Protein AF-A0A161MLC3-F1 (afdb_monomer)

Solvent-accessible surface area (backbone atoms only — not comparable to full-atom values): 6865 Å² total; per-residue (Å²): 95,71,69,54,52,53,50,29,52,55,50,34,29,62,78,57,70,53,57,76,87,76,61,73,62,82,76,69,82,61,89,86,46,70,56,62,22,37,37,40,31,43,36,28,43,68,71,52,27,33,50,96,94,37,76,34,63,68,48,45,51,54,47,46,49,62,64,28,67,90,37,68,67,62,28,51,39,53,51,52,17,49,59,51,28,68,76,68,50,76,90,53,92,51,52,28,60,34,32,32,53,42,49,52,42,31,47,50,42,36,54,54,50,55,57,59,73,68,66,82,79,128

Mean predicted aligned error: 6.09 Å

Structure (mmCIF, N/CA/C/O backbone):
data_AF-A0A161MLC3-F1
#
_entry.id   AF-A0A161MLC3-F1
#
loop_
_atom_site.group_PDB
_atom_site.id
_atom_site.type_symbol
_atom_site.label_atom_id
_atom_site.label_alt_id
_atom_site.label_comp_id
_atom_site.label_asym_id
_atom_site.label_entity_id
_atom_site.label_seq_id
_atom_site.pdbx_PDB_ins_code
_atom_site.Cartn_x
_atom_site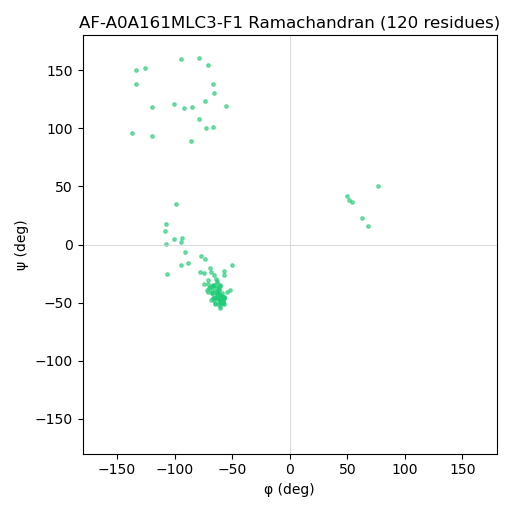.Cartn_y
_atom_site.Cartn_z
_atom_site.occupancy
_atom_site.B_iso_or_equiv
_atom_site.auth_seq_id
_atom_site.auth_comp_id
_atom_site.auth_asym_id
_atom_site.auth_atom_id
_atom_site.pdbx_PDB_model_num
ATOM 1 N N . MET A 1 1 ? -3.227 9.824 -12.209 1.00 83.62 1 MET A N 1
ATOM 2 C CA . MET A 1 1 ? -2.546 8.922 -11.262 1.00 83.62 1 MET A CA 1
ATOM 3 C C . MET A 1 1 ? -1.777 9.646 -10.165 1.00 83.62 1 MET A C 1
ATOM 5 O O . MET A 1 1 ? -2.257 9.643 -9.045 1.00 83.62 1 MET A O 1
ATOM 9 N N . GLN A 1 2 ? -0.653 10.325 -10.433 1.00 83.56 2 GLN A N 1
ATOM 10 C CA . GLN A 1 2 ? 0.127 10.997 -9.367 1.00 83.56 2 GLN A CA 1
ATOM 11 C C . GLN A 1 2 ? -0.711 11.981 -8.515 1.00 83.56 2 GLN A C 1
ATOM 13 O O . GLN A 1 2 ? -0.621 11.985 -7.292 1.00 83.56 2 GLN A O 1
ATOM 18 N N . GLU A 1 3 ? -1.594 12.762 -9.145 1.00 89.56 3 GLU A N 1
ATOM 19 C CA . GLU A 1 3 ? -2.502 13.678 -8.434 1.00 89.56 3 GLU A CA 1
ATOM 20 C C . GLU A 1 3 ? -3.619 12.969 -7.649 1.00 89.56 3 GLU A C 1
ATOM 22 O O . GLU A 1 3 ? -4.046 13.454 -6.606 1.00 89.56 3 GLU A O 1
ATOM 27 N N . GLU A 1 4 ? -4.083 11.804 -8.106 1.00 89.50 4 GLU A N 1
ATOM 28 C CA . GLU A 1 4 ? -5.092 11.003 -7.392 1.00 89.50 4 GLU A CA 1
ATOM 29 C C . GLU A 1 4 ? -4.487 10.382 -6.134 1.00 89.50 4 GLU A C 1
ATOM 31 O O . GLU A 1 4 ? -5.099 10.437 -5.071 1.00 89.50 4 GLU A O 1
ATOM 36 N N . VAL A 1 5 ? -3.246 9.893 -6.230 1.00 88.69 5 VAL A N 1
ATOM 37 C CA . VAL A 1 5 ? -2.462 9.402 -5.089 1.00 88.69 5 VAL A CA 1
ATOM 38 C C . VAL A 1 5 ? -2.300 10.496 -4.035 1.00 88.69 5 VAL A C 1
ATOM 40 O O . VAL A 1 5 ? -2.607 10.264 -2.870 1.00 88.69 5 VAL A O 1
ATOM 43 N N . LYS A 1 6 ? -1.894 11.713 -4.426 1.00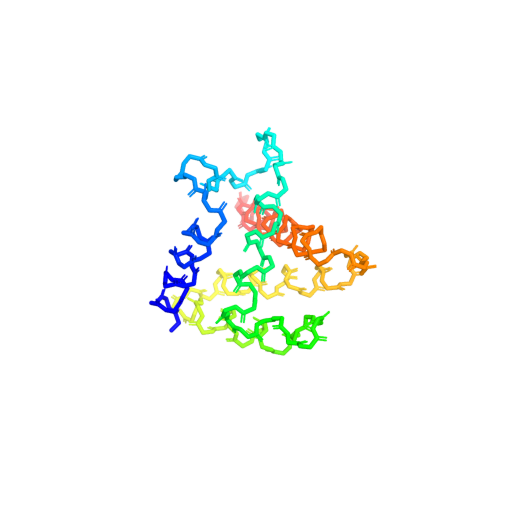 89.75 6 LYS A N 1
ATOM 44 C CA . LYS A 1 6 ? -1.764 12.842 -3.485 1.00 89.75 6 LYS A CA 1
ATOM 45 C C . LYS A 1 6 ? -3.083 13.171 -2.787 1.00 89.75 6 LYS A C 1
ATOM 47 O O . LYS A 1 6 ? -3.100 13.364 -1.574 1.00 89.75 6 LYS A O 1
ATOM 52 N N . LYS A 1 7 ? -4.189 13.211 -3.538 1.00 93.25 7 LYS A N 1
ATOM 53 C CA . LYS A 1 7 ? -5.528 13.458 -2.981 1.00 93.25 7 LYS A CA 1
ATOM 54 C C . LYS A 1 7 ? -5.953 12.356 -2.013 1.00 93.25 7 LYS A C 1
ATOM 56 O O . LYS A 1 7 ? -6.458 12.673 -0.941 1.00 93.25 7 LYS A O 1
ATOM 61 N N . ALA A 1 8 ? -5.722 11.090 -2.360 1.00 91.69 8 ALA A N 1
ATOM 62 C CA . ALA A 1 8 ? -6.023 9.953 -1.495 1.00 91.69 8 ALA A CA 1
ATOM 63 C C . ALA A 1 8 ? -5.229 10.028 -0.183 1.00 91.69 8 ALA A C 1
ATOM 65 O O . ALA A 1 8 ? -5.819 9.930 0.890 1.00 91.69 8 ALA A O 1
ATOM 66 N N . VAL A 1 9 ? -3.921 10.299 -0.258 1.00 90.31 9 VAL A N 1
ATOM 67 C CA . VAL A 1 9 ? -3.061 10.479 0.923 1.00 90.31 9 VAL A CA 1
ATOM 68 C C . VAL A 1 9 ? -3.579 11.607 1.816 1.00 90.31 9 VAL A C 1
ATOM 70 O O . VAL A 1 9 ? -3.763 11.396 3.011 1.00 90.31 9 VAL A O 1
ATOM 73 N N . ALA A 1 10 ? -3.859 12.785 1.250 1.00 91.06 10 ALA A N 1
ATOM 74 C CA . ALA A 1 10 ? -4.355 13.928 2.017 1.00 91.06 10 ALA A CA 1
ATOM 75 C C . ALA A 1 10 ? -5.724 13.650 2.668 1.00 91.06 10 ALA A C 1
ATOM 77 O O . ALA A 1 10 ? -5.920 13.961 3.841 1.00 91.06 10 ALA A O 1
ATOM 78 N N . SER A 1 11 ? -6.648 13.019 1.934 1.00 93.25 11 SER A N 1
ATOM 79 C CA . SER A 1 11 ? -7.971 12.635 2.450 1.00 93.25 11 SER A CA 1
ATOM 80 C C . SER A 1 11 ? -7.847 11.667 3.621 1.00 93.25 11 SER A C 1
ATOM 82 O O . SER A 1 11 ? -8.442 11.896 4.667 1.00 93.25 11 SER A O 1
ATOM 84 N N . CYS A 1 12 ? -7.038 10.616 3.475 1.00 92.25 12 CYS A N 1
ATOM 85 C CA . CYS A 1 12 ? -6.888 9.591 4.504 1.00 92.25 12 CYS A CA 1
ATOM 86 C C . CYS A 1 12 ? -6.166 10.103 5.749 1.00 92.25 12 CYS A C 1
ATOM 88 O O . CYS A 1 12 ? -6.544 9.734 6.857 1.00 92.25 12 CYS A O 1
ATOM 90 N N . LYS A 1 13 ? -5.172 10.986 5.587 1.00 89.62 13 LYS A N 1
ATOM 91 C CA . LYS A 1 13 ? -4.544 11.674 6.723 1.00 89.62 13 LYS A CA 1
ATOM 92 C C . LYS A 1 13 ? -5.568 12.466 7.528 1.00 89.62 13 LYS A C 1
ATOM 94 O O . LYS A 1 13 ? -5.618 12.332 8.745 1.00 89.62 13 LYS A O 1
ATOM 99 N N . ASN A 1 14 ? -6.402 13.243 6.839 1.00 91.31 14 ASN A N 1
ATOM 100 C CA . ASN A 1 14 ? -7.433 14.056 7.473 1.00 91.31 14 ASN A CA 1
ATOM 101 C C . ASN A 1 14 ? -8.510 13.195 8.158 1.00 91.31 14 ASN A C 1
ATOM 103 O O . ASN A 1 14 ? -8.851 13.438 9.307 1.00 91.31 14 ASN A O 1
ATOM 107 N N . GLU A 1 15 ? -9.011 12.154 7.486 1.00 92.75 15 GLU A N 1
ATOM 108 C CA . GLU A 1 15 ? -10.053 11.263 8.027 1.00 92.75 15 GLU A CA 1
ATOM 109 C C . GLU A 1 15 ? -9.599 10.491 9.273 1.00 92.75 15 GLU A C 1
ATOM 111 O O . GLU A 1 15 ? -10.405 10.225 10.163 1.00 92.75 15 GLU A O 1
ATOM 116 N N . LEU A 1 16 ? -8.314 10.142 9.346 1.00 89.38 16 LEU A N 1
ATOM 117 C CA . LEU A 1 16 ? -7.738 9.367 10.445 1.00 89.38 16 LEU A CA 1
ATOM 118 C C . LEU A 1 16 ? -6.995 10.234 11.470 1.00 89.38 16 LEU A C 1
ATOM 120 O O . LEU A 1 16 ? -6.399 9.691 12.395 1.00 89.38 16 LEU A O 1
ATOM 124 N N . ASN A 1 17 ? -7.029 11.563 11.323 1.00 87.50 17 ASN A N 1
ATOM 125 C CA . ASN A 1 17 ? -6.304 12.519 12.169 1.00 87.50 17 ASN A CA 1
ATOM 126 C C . ASN A 1 17 ? -4.799 12.204 12.303 1.00 87.50 17 ASN A C 1
ATOM 128 O O . ASN A 1 17 ? -4.205 12.358 13.369 1.00 87.50 17 ASN A O 1
ATOM 132 N N . ILE A 1 18 ? -4.179 11.751 11.212 1.00 83.31 18 ILE A N 1
ATOM 133 C CA . ILE A 1 18 ? -2.758 11.398 11.160 1.00 83.31 18 ILE A CA 1
ATOM 134 C C . ILE A 1 18 ? -1.947 12.666 10.887 1.00 83.31 18 ILE A C 1
ATOM 136 O O . ILE A 1 18 ? -2.096 13.291 9.834 1.00 83.31 18 ILE A O 1
ATOM 140 N N . THR A 1 19 ? -1.067 13.033 11.819 1.00 74.94 19 THR A N 1
ATOM 141 C CA . THR A 1 19 ? -0.086 14.108 11.620 1.00 74.94 19 THR A CA 1
ATOM 142 C C . THR A 1 19 ? 0.997 13.673 10.630 1.00 74.94 19 THR A C 1
ATOM 144 O O . THR A 1 19 ? 1.277 12.484 10.472 1.00 74.94 19 THR A O 1
ATOM 147 N N . ASP A 1 20 ? 1.631 14.626 9.940 1.00 65.31 20 ASP A N 1
ATOM 148 C CA . ASP A 1 20 ? 2.616 14.314 8.893 1.00 65.31 20 ASP A CA 1
ATOM 149 C C . ASP A 1 20 ? 3.798 13.453 9.386 1.00 65.31 20 ASP A C 1
ATOM 151 O O . ASP A 1 20 ? 4.339 12.669 8.604 1.00 65.31 20 ASP A O 1
ATOM 155 N N . GLU A 1 21 ? 4.138 13.516 10.677 1.00 54.81 21 GLU A N 1
ATOM 156 C CA . GLU A 1 21 ? 5.209 12.727 11.309 1.00 54.81 21 GLU A CA 1
ATOM 157 C C . GLU A 1 21 ? 4.938 11.214 11.349 1.00 54.81 21 GLU A C 1
ATOM 159 O O . GLU A 1 21 ? 5.879 10.427 11.319 1.00 54.81 21 GLU A O 1
ATOM 164 N N . LEU A 1 22 ? 3.672 10.783 11.352 1.00 52.50 22 LEU A N 1
ATOM 165 C CA . LEU A 1 22 ? 3.305 9.358 11.332 1.00 52.50 22 LEU A CA 1
ATOM 166 C C . LEU A 1 22 ? 3.459 8.727 9.944 1.00 52.50 22 LEU A C 1
ATOM 168 O O . LEU A 1 22 ? 3.330 7.510 9.785 1.00 52.50 22 LEU A O 1
ATOM 172 N N . THR A 1 23 ? 3.693 9.542 8.914 1.00 53.16 23 THR A N 1
ATOM 173 C CA . THR A 1 23 ? 3.697 9.060 7.540 1.00 53.16 23 THR A CA 1
ATOM 174 C C . THR A 1 23 ? 5.098 8.831 7.004 1.00 53.16 23 THR A C 1
ATOM 176 O O . THR A 1 23 ? 5.892 9.751 6.856 1.00 53.16 23 THR A O 1
ATOM 179 N N . TYR A 1 24 ? 5.330 7.578 6.610 1.00 55.38 24 TYR A N 1
ATOM 180 C CA . TYR A 1 24 ? 6.474 7.122 5.827 1.00 55.38 24 TYR A CA 1
ATOM 181 C C . TYR A 1 24 ? 7.797 6.986 6.578 1.00 55.38 24 TYR A C 1
ATOM 183 O O . TYR A 1 24 ? 8.846 7.339 6.030 1.00 55.38 24 TYR A O 1
ATOM 191 N N . ASP A 1 25 ? 7.816 6.307 7.728 1.00 59.53 25 ASP A N 1
ATOM 192 C CA . ASP A 1 25 ? 8.985 5.447 7.885 1.00 59.53 25 ASP A CA 1
ATOM 193 C C . ASP A 1 25 ? 8.885 4.336 6.838 1.00 59.53 25 ASP A C 1
ATOM 195 O O . ASP A 1 25 ? 8.143 3.366 6.981 1.00 59.53 25 ASP A O 1
ATOM 199 N N . LYS A 1 26 ? 9.646 4.508 5.758 1.00 55.28 26 LYS A N 1
ATOM 200 C CA . LYS A 1 26 ? 9.865 3.522 4.693 1.00 55.28 26 LYS A CA 1
ATOM 201 C C . LYS A 1 26 ? 10.273 2.139 5.224 1.00 55.28 26 LYS A C 1
ATOM 203 O O . LYS A 1 26 ? 10.137 1.157 4.506 1.00 55.28 26 LYS A O 1
ATOM 208 N N . HIS A 1 27 ? 10.730 2.056 6.473 1.00 56.59 27 HIS A N 1
ATOM 209 C CA . HIS A 1 27 ? 11.090 0.810 7.138 1.00 56.59 27 HIS A CA 1
ATOM 210 C C . HIS A 1 27 ? 10.112 0.351 8.229 1.00 56.59 27 HIS A C 1
ATOM 212 O O . HIS A 1 27 ? 10.367 -0.693 8.831 1.00 56.59 27 HIS A O 1
ATOM 218 N N . PHE A 1 28 ? 9.024 1.083 8.497 1.00 66.94 28 PHE A N 1
ATOM 219 C CA . PHE A 1 28 ? 8.038 0.733 9.528 1.00 66.94 28 PHE A CA 1
ATOM 220 C C . PHE A 1 28 ? 8.661 0.500 10.932 1.00 66.94 28 PHE A C 1
ATOM 222 O O . PHE A 1 28 ? 8.249 -0.427 11.631 1.00 66.94 28 PHE A O 1
ATOM 229 N N . LYS A 1 29 ? 9.695 1.270 11.321 1.00 58.31 29 LYS A N 1
ATOM 230 C CA . LYS A 1 29 ? 10.490 1.100 12.560 1.00 58.31 29 LYS A CA 1
ATOM 231 C C . LYS A 1 29 ? 9.934 1.832 13.785 1.00 58.31 29 LYS A C 1
ATOM 233 O O . LYS A 1 29 ? 10.334 1.493 14.892 1.00 58.31 29 LYS A O 1
ATOM 238 N N . GLU A 1 30 ? 9.027 2.784 13.614 1.00 62.56 30 GLU A N 1
ATOM 239 C CA . GLU A 1 30 ? 8.368 3.511 14.712 1.00 62.56 30 GLU A CA 1
ATOM 240 C C . GLU A 1 30 ? 7.024 2.858 15.081 1.00 62.56 30 GLU A C 1
ATOM 242 O O . GLU A 1 30 ? 6.502 2.076 14.275 1.00 62.56 30 GLU A O 1
ATOM 247 N N . PRO A 1 31 ? 6.466 3.092 16.291 1.00 69.94 31 PRO A N 1
ATOM 248 C CA . PRO A 1 31 ? 5.342 2.305 16.781 1.00 69.94 31 PRO A CA 1
ATOM 249 C C . PRO A 1 31 ? 4.181 2.337 15.790 1.00 69.94 31 PRO A C 1
ATOM 251 O O . PRO A 1 31 ? 3.624 3.384 15.466 1.00 69.94 31 PRO A O 1
ATOM 254 N N . VAL A 1 32 ? 3.826 1.151 15.299 1.00 80.44 32 VAL A N 1
ATOM 255 C CA . VAL A 1 32 ? 2.751 0.976 14.329 1.00 80.44 32 VAL A CA 1
ATOM 256 C C . VAL A 1 32 ? 1.423 1.193 15.047 1.00 80.44 32 VAL A C 1
ATOM 258 O O . VAL A 1 32 ? 0.935 0.300 15.742 1.00 80.44 32 VAL A O 1
ATOM 261 N N . THR A 1 33 ? 0.846 2.382 14.888 1.00 86.75 33 THR A N 1
ATOM 262 C CA . THR A 1 33 ? -0.463 2.714 15.461 1.00 86.75 33 THR A CA 1
ATOM 263 C C . THR A 1 33 ? -1.602 2.137 14.622 1.00 86.75 33 THR A C 1
ATOM 265 O O . THR A 1 33 ? -1.427 1.816 13.442 1.00 86.75 33 THR A O 1
ATOM 268 N N . GLN A 1 34 ? -2.794 2.019 15.213 1.00 89.56 34 GLN A N 1
ATOM 269 C CA . GLN A 1 34 ? -3.9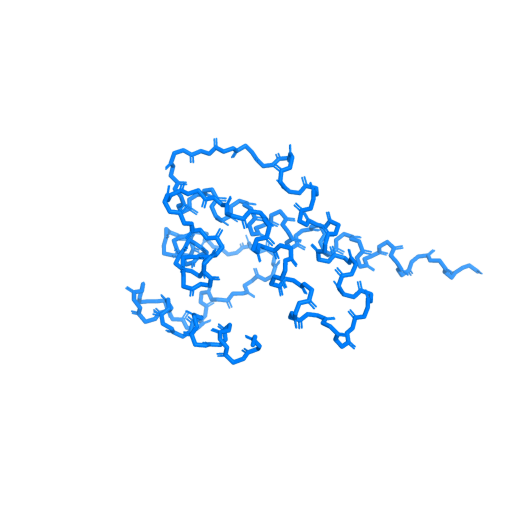74 1.531 14.495 1.00 89.56 34 GLN A CA 1
ATOM 270 C C . GLN A 1 34 ? -4.347 2.457 13.329 1.00 89.56 34 GLN A C 1
ATOM 272 O O . GLN A 1 34 ? -4.730 1.991 12.256 1.00 89.56 34 GLN A O 1
ATOM 277 N N . GLU A 1 35 ? -4.186 3.766 13.510 1.00 89.62 35 GLU A N 1
ATOM 278 C CA . GLU A 1 35 ? -4.441 4.783 12.492 1.00 89.62 35 GLU A CA 1
ATOM 279 C C . GLU A 1 35 ? -3.523 4.576 11.286 1.00 89.62 35 GLU A C 1
ATOM 281 O O . GLU A 1 35 ? -3.997 4.587 10.151 1.00 89.62 35 GLU A O 1
ATOM 286 N N . LEU A 1 36 ? -2.234 4.291 11.509 1.00 86.00 36 LEU A N 1
ATOM 287 C CA . LEU A 1 36 ? -1.292 3.995 10.427 1.00 86.00 36 LEU A CA 1
ATOM 288 C C . LEU A 1 36 ? -1.671 2.718 9.665 1.00 86.00 36 LEU A C 1
ATOM 290 O O . LEU A 1 36 ? -1.531 2.660 8.442 1.00 86.00 36 LEU A O 1
ATOM 294 N N . LYS A 1 37 ? -2.178 1.693 10.354 1.00 90.25 37 LYS A N 1
ATOM 295 C CA . LYS A 1 37 ? -2.669 0.483 9.680 1.00 90.25 37 LYS A CA 1
ATOM 296 C C . LYS A 1 37 ? -3.891 0.794 8.819 1.00 90.25 37 LYS A C 1
ATOM 298 O O . LYS A 1 37 ? -3.941 0.460 7.633 1.00 90.25 37 LYS A O 1
ATOM 303 N N . CYS A 1 38 ? -4.851 1.520 9.386 1.00 93.25 38 CYS A N 1
ATOM 304 C CA . CYS A 1 38 ? -6.065 1.919 8.683 1.00 93.25 38 CYS A CA 1
ATOM 305 C C . CYS A 1 38 ? -5.825 2.952 7.575 1.00 93.25 38 CYS A C 1
ATOM 307 O O . CYS A 1 38 ? -6.631 3.040 6.647 1.00 93.25 38 CYS A O 1
ATOM 309 N N . PHE A 1 39 ? -4.706 3.676 7.599 1.00 92.19 39 PHE A N 1
ATOM 310 C CA . PHE A 1 39 ? -4.309 4.560 6.509 1.00 92.19 39 PHE A CA 1
ATOM 311 C C . PHE A 1 39 ? -4.154 3.799 5.194 1.00 92.19 39 PHE A C 1
ATOM 313 O O . PHE A 1 39 ? -4.692 4.234 4.178 1.00 92.19 39 PHE A O 1
ATOM 320 N N . TRP A 1 40 ? -3.494 2.638 5.206 1.00 91.88 40 TRP A N 1
ATOM 321 C CA . TRP A 1 40 ? -3.307 1.830 3.996 1.00 91.88 40 TRP A CA 1
ATOM 322 C C . TRP A 1 40 ? -4.619 1.262 3.464 1.00 91.88 40 TRP A C 1
ATOM 324 O O . TRP A 1 40 ? -4.824 1.228 2.250 1.00 91.88 40 TRP A O 1
ATOM 334 N N . LYS A 1 41 ? -5.541 0.900 4.364 1.00 95.19 41 LYS A N 1
ATOM 335 C CA . LYS A 1 41 ? -6.912 0.537 3.990 1.00 95.19 41 LYS A CA 1
ATOM 336 C C . LYS A 1 41 ? -7.611 1.708 3.300 1.00 95.19 41 LYS A C 1
ATOM 338 O O . LYS A 1 41 ? -8.085 1.552 2.179 1.00 95.19 41 LYS A O 1
ATOM 343 N N . CYS A 1 42 ? -7.644 2.878 3.941 1.00 95.19 42 CYS A N 1
ATOM 344 C CA . CYS A 1 42 ? -8.280 4.072 3.382 1.00 95.19 42 CYS A CA 1
ATOM 345 C C . CYS A 1 42 ? -7.682 4.430 2.016 1.00 95.19 42 CYS A C 1
ATOM 347 O O . CYS A 1 42 ? -8.408 4.658 1.051 1.00 95.19 42 CYS A O 1
ATOM 349 N N . TYR A 1 43 ? -6.354 4.414 1.908 1.00 93.31 43 TYR A N 1
ATOM 350 C CA . TYR A 1 43 ? -5.639 4.670 0.664 1.00 93.31 43 TYR A CA 1
ATOM 351 C C . TYR A 1 43 ? -6.067 3.694 -0.441 1.00 93.31 43 TYR A C 1
ATOM 353 O O . TYR A 1 43 ? -6.382 4.117 -1.557 1.00 93.31 43 TYR A O 1
ATOM 361 N N . GLY A 1 44 ? -6.141 2.400 -0.115 1.00 93.75 44 GLY A N 1
ATOM 362 C CA . GLY A 1 44 ? -6.615 1.368 -1.029 1.00 93.75 44 GLY A CA 1
ATOM 363 C C . GLY A 1 44 ? -8.063 1.580 -1.470 1.00 93.75 44 GLY A C 1
ATOM 364 O O . GLY A 1 44 ? -8.355 1.470 -2.659 1.00 93.75 44 GLY A O 1
ATOM 365 N N . GLU A 1 45 ? -8.959 1.949 -0.558 1.00 96.19 45 GLU A N 1
ATOM 366 C CA . GLU A 1 45 ? -10.365 2.242 -0.868 1.00 96.19 45 GLU A CA 1
ATOM 367 C C . GLU A 1 45 ? -10.508 3.472 -1.781 1.00 96.19 45 GLU A C 1
ATOM 369 O O . GLU A 1 45 ? -11.203 3.412 -2.796 1.00 96.19 45 GLU A O 1
ATOM 374 N N . LYS A 1 46 ? -9.802 4.576 -1.493 1.00 94.88 46 LYS A N 1
ATOM 375 C CA . LYS A 1 46 ? -9.869 5.817 -2.294 1.00 94.88 46 LYS A CA 1
ATOM 376 C C . LYS A 1 46 ? -9.358 5.640 -3.723 1.00 94.88 46 LYS A C 1
ATOM 378 O O . LYS A 1 46 ? -9.808 6.348 -4.621 1.00 94.88 46 LYS A O 1
ATOM 3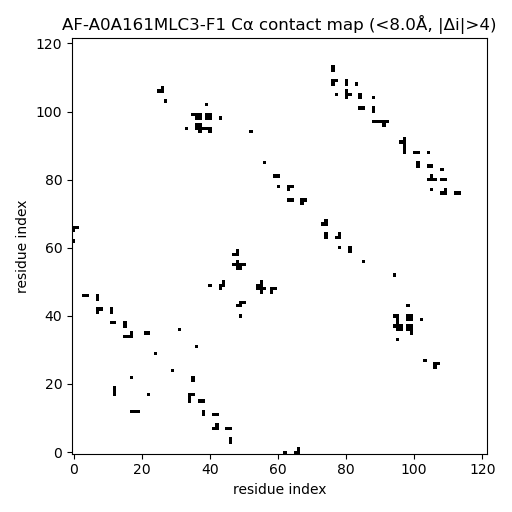83 N N . LEU A 1 47 ? -8.416 4.724 -3.932 1.00 93.44 47 LEU A N 1
ATOM 384 C CA . LEU A 1 47 ? -7.855 4.415 -5.248 1.00 93.44 47 LEU A CA 1
ATOM 385 C C . LEU A 1 47 ? -8.554 3.238 -5.950 1.00 93.44 47 LEU A C 1
ATOM 387 O O . LEU A 1 47 ? -8.136 2.843 -7.040 1.00 93.44 47 LEU A O 1
ATOM 391 N N . GLY A 1 48 ? -9.598 2.665 -5.341 1.00 94.62 48 GLY A N 1
ATOM 392 C CA . GLY A 1 48 ? -10.303 1.496 -5.875 1.00 94.62 48 GLY A CA 1
ATOM 393 C C . GLY A 1 48 ? -9.468 0.211 -5.867 1.00 94.62 48 GLY A C 1
ATOM 394 O O . GLY A 1 48 ? -9.815 -0.755 -6.542 1.00 94.62 48 GLY A O 1
ATOM 395 N N . LEU A 1 49 ? -8.362 0.188 -5.118 1.00 95.06 49 LEU A N 1
ATOM 396 C CA . LEU A 1 49 ? -7.542 -1.007 -4.898 1.00 95.06 49 LEU A CA 1
ATOM 397 C C . LEU A 1 49 ? -8.225 -1.972 -3.934 1.00 95.06 49 LEU A C 1
ATOM 399 O O . LEU A 1 49 ? -7.934 -3.161 -3.959 1.00 95.06 49 LEU A O 1
ATOM 403 N N . ILE A 1 50 ? -9.108 -1.458 -3.079 1.00 95.12 50 ILE A N 1
ATOM 404 C CA . ILE A 1 50 ? -9.956 -2.241 -2.190 1.00 95.12 50 ILE A CA 1
ATOM 405 C C . ILE A 1 50 ? -11.405 -1.926 -2.546 1.00 95.12 50 ILE A C 1
ATOM 407 O O . ILE A 1 50 ? -11.838 -0.780 -2.449 1.00 95.12 50 ILE A O 1
ATOM 411 N N . VAL A 1 51 ? -12.145 -2.948 -2.968 1.00 92.38 51 VAL A N 1
ATOM 412 C CA . VAL A 1 51 ? -13.562 -2.870 -3.346 1.00 92.38 51 VAL A CA 1
ATOM 413 C C . VAL A 1 51 ? -14.278 -4.036 -2.681 1.00 92.38 51 VAL A C 1
ATOM 415 O O . VAL A 1 51 ? -13.730 -5.133 -2.609 1.00 92.38 51 VAL A O 1
ATOM 418 N N . ASP A 1 52 ? -15.470 -3.800 -2.133 1.00 90.50 52 ASP A N 1
ATOM 419 C CA . ASP A 1 52 ? -16.264 -4.829 -1.447 1.00 90.50 52 ASP A CA 1
ATOM 420 C C . ASP A 1 52 ? -15.463 -5.622 -0.401 1.00 90.50 52 ASP A C 1
ATOM 422 O O . ASP A 1 52 ? -15.577 -6.843 -0.284 1.00 90.50 52 ASP A O 1
ATOM 426 N N . LYS A 1 53 ? -14.631 -4.906 0.372 1.00 89.06 53 LYS A N 1
ATOM 427 C CA . LYS A 1 53 ? -13.764 -5.467 1.424 1.00 89.06 53 LYS A CA 1
ATOM 428 C C . LYS A 1 53 ? -12.708 -6.455 0.913 1.00 89.06 53 LYS A C 1
ATOM 430 O O . LYS A 1 53 ? -12.219 -7.274 1.685 1.00 89.06 53 LYS A O 1
ATOM 435 N N . LYS A 1 54 ? -12.342 -6.390 -0.367 1.00 91.38 54 LYS A N 1
ATOM 436 C CA . LYS A 1 54 ? -11.319 -7.244 -0.979 1.00 91.38 54 LYS A CA 1
ATOM 437 C C . LYS A 1 54 ? -10.354 -6.432 -1.821 1.00 91.38 54 LYS A C 1
ATOM 439 O O . LYS A 1 54 ? -10.727 -5.417 -2.403 1.00 91.38 54 LYS A O 1
ATOM 444 N N . VAL A 1 55 ? -9.116 -6.905 -1.914 1.00 93.81 55 VAL A N 1
ATOM 445 C CA . VAL A 1 55 ? -8.117 -6.296 -2.794 1.00 93.81 55 VAL A CA 1
ATOM 446 C C . VAL A 1 55 ? -8.444 -6.636 -4.246 1.00 93.81 55 VAL A C 1
ATOM 448 O O . VAL A 1 55 ? -8.524 -7.802 -4.632 1.00 93.81 55 VAL A O 1
ATOM 451 N N . ASN A 1 56 ? -8.598 -5.604 -5.066 1.00 95.50 56 ASN A N 1
ATOM 452 C CA . ASN A 1 56 ? -8.705 -5.707 -6.510 1.00 95.50 56 ASN A CA 1
ATOM 453 C C . ASN A 1 56 ? -7.297 -5.723 -7.122 1.00 95.50 56 ASN A C 1
ATOM 455 O O . ASN A 1 56 ? -6.726 -4.685 -7.462 1.00 95.50 56 ASN A O 1
ATOM 459 N N . TRP A 1 57 ? -6.725 -6.921 -7.247 1.00 94.44 57 TRP A N 1
ATOM 460 C CA . TRP A 1 57 ? -5.357 -7.113 -7.737 1.00 94.44 57 TRP A CA 1
ATOM 461 C C . TRP A 1 57 ? -5.125 -6.590 -9.157 1.00 94.44 57 TRP A C 1
ATOM 463 O O . TRP A 1 57 ? -4.052 -6.053 -9.429 1.00 94.44 57 TRP A O 1
ATOM 473 N N . ASP A 1 58 ? -6.122 -6.682 -10.036 1.00 95.25 58 ASP A N 1
ATOM 474 C CA . ASP A 1 58 ? -6.017 -6.156 -11.401 1.00 95.25 58 ASP A CA 1
ATOM 475 C C . ASP A 1 58 ? -5.902 -4.629 -11.376 1.00 95.25 58 ASP A C 1
ATOM 477 O O . ASP A 1 58 ? -5.067 -4.036 -12.066 1.00 95.25 58 ASP A O 1
ATOM 481 N N . GLN A 1 59 ? -6.676 -3.980 -10.503 1.00 95.50 59 GLN A N 1
ATOM 482 C CA . GLN A 1 59 ? -6.579 -2.542 -10.293 1.00 95.50 59 GLN A CA 1
ATOM 483 C C . GLN A 1 59 ? -5.247 -2.143 -9.641 1.00 95.50 59 GLN A C 1
ATOM 485 O O . GLN A 1 59 ? -4.694 -1.106 -10.015 1.00 95.50 59 GLN A O 1
ATOM 490 N N . VAL A 1 60 ? -4.693 -2.950 -8.727 1.00 94.81 60 VAL A N 1
ATOM 491 C CA . VAL A 1 60 ? -3.349 -2.727 -8.153 1.00 94.81 60 VAL A CA 1
ATOM 492 C C . VAL A 1 60 ? -2.285 -2.748 -9.250 1.00 94.81 60 VAL A C 1
ATOM 494 O O . VAL A 1 60 ? -1.483 -1.816 -9.341 1.00 94.81 60 VAL A O 1
ATOM 497 N N . VAL A 1 61 ? -2.310 -3.756 -10.126 1.00 95.62 61 VAL A N 1
ATOM 498 C CA . VAL A 1 61 ? -1.379 -3.870 -11.260 1.00 95.62 61 VAL A CA 1
ATOM 499 C C . VAL A 1 61 ? -1.513 -2.666 -12.195 1.00 95.62 61 VAL A C 1
ATOM 501 O O . VAL A 1 61 ? -0.526 -1.963 -12.419 1.00 95.62 61 VAL A O 1
ATOM 504 N N . SER A 1 62 ? -2.729 -2.350 -12.653 1.00 95.62 62 SER A N 1
ATOM 505 C CA . SER A 1 62 ? -2.969 -1.200 -13.544 1.00 95.62 62 SER A CA 1
ATOM 506 C C . SER A 1 62 ? -2.569 0.133 -12.897 1.00 95.62 62 SER A C 1
ATOM 508 O O . SER A 1 62 ? -2.052 1.031 -13.567 1.00 95.62 62 SER A O 1
ATOM 510 N N . THR A 1 63 ? -2.763 0.279 -11.583 1.00 93.38 63 THR A N 1
ATOM 511 C CA . THR A 1 63 ? -2.339 1.474 -10.841 1.00 93.38 63 THR A CA 1
ATOM 512 C C . THR A 1 63 ? -0.820 1.593 -10.814 1.00 93.38 63 THR A C 1
ATOM 514 O O . THR A 1 63 ? -0.307 2.666 -11.132 1.00 93.38 63 THR A O 1
ATOM 517 N N . ASN A 1 64 ? -0.093 0.509 -10.526 1.00 91.88 64 ASN A N 1
ATOM 518 C CA . ASN A 1 64 ? 1.373 0.503 -10.546 1.00 91.88 64 ASN A CA 1
ATOM 519 C C . ASN A 1 64 ? 1.933 0.808 -11.942 1.00 91.88 64 ASN A C 1
ATOM 521 O O . ASN A 1 64 ? 2.849 1.622 -12.072 1.00 91.88 64 ASN A O 1
ATOM 525 N N . GLU A 1 65 ? 1.351 0.235 -12.997 1.00 94.00 65 GLU A N 1
ATOM 526 C CA . GLU A 1 65 ? 1.739 0.536 -14.380 1.00 94.00 65 GLU A CA 1
ATOM 527 C C . GLU A 1 65 ? 1.569 2.020 -14.714 1.00 94.00 65 GLU A C 1
ATOM 529 O O . GLU A 1 65 ? 2.473 2.634 -15.281 1.00 94.00 65 GLU A O 1
ATOM 534 N N . LYS A 1 66 ? 0.436 2.619 -14.326 1.00 93.94 66 LYS A N 1
ATOM 535 C CA . LYS A 1 66 ? 0.146 4.044 -14.551 1.00 93.94 66 LYS A CA 1
ATOM 536 C C . LYS A 1 66 ? 1.013 4.963 -13.697 1.00 93.94 66 LYS A C 1
ATOM 538 O O . LYS A 1 66 ? 1.385 6.040 -14.159 1.00 93.94 66 LYS A O 1
ATOM 543 N N . LEU A 1 67 ? 1.300 4.580 -12.454 1.00 89.88 67 LEU A N 1
ATOM 544 C CA . LEU A 1 67 ? 2.051 5.401 -11.506 1.00 89.88 67 LEU A CA 1
ATOM 545 C C . LEU A 1 67 ? 3.533 5.490 -11.887 1.00 89.88 67 LEU A C 1
ATOM 547 O O . LEU A 1 67 ? 4.124 6.570 -11.803 1.00 89.88 67 LEU A O 1
ATOM 551 N N . TYR A 1 68 ? 4.101 4.375 -12.349 1.00 91.00 68 TYR A N 1
ATOM 552 C CA . TYR A 1 68 ? 5.520 4.234 -12.678 1.00 91.00 68 TYR A CA 1
ATOM 553 C C . TYR A 1 68 ? 5.794 4.175 -14.186 1.00 91.00 68 TYR A C 1
ATOM 555 O O . TYR A 1 68 ? 6.883 3.791 -14.600 1.00 91.00 68 TYR A O 1
ATOM 563 N N . ASN A 1 69 ? 4.851 4.603 -15.030 1.00 90.94 69 ASN A N 1
ATOM 564 C CA . ASN A 1 69 ? 4.980 4.551 -16.493 1.00 90.94 69 ASN A CA 1
ATOM 565 C C . ASN A 1 69 ? 6.214 5.280 -17.063 1.00 90.94 69 ASN A C 1
ATOM 567 O O . ASN A 1 69 ? 6.642 4.978 -18.171 1.00 90.94 69 ASN A O 1
ATOM 571 N N . LYS A 1 70 ? 6.779 6.240 -16.322 1.00 92.50 70 LYS A N 1
ATOM 572 C CA . LYS A 1 70 ? 7.984 6.996 -16.701 1.00 92.50 70 LYS A CA 1
ATOM 573 C C . LYS A 1 70 ? 9.296 6.374 -16.207 1.00 92.50 70 LYS A C 1
ATOM 575 O O . LYS A 1 70 ? 10.355 6.889 -16.546 1.00 92.50 70 LYS A O 1
ATOM 580 N N . ASN A 1 71 ? 9.249 5.321 -15.391 1.00 91.75 71 ASN A N 1
ATOM 581 C CA . ASN A 1 71 ? 10.431 4.653 -14.849 1.00 91.75 71 ASN A CA 1
ATOM 582 C C . ASN A 1 71 ? 10.238 3.131 -14.913 1.00 91.75 71 ASN A C 1
ATOM 584 O O . ASN A 1 71 ? 9.633 2.524 -14.029 1.00 91.75 71 ASN A O 1
ATOM 588 N N . GLU A 1 72 ? 10.761 2.526 -15.980 1.00 91.44 72 GLU A N 1
ATOM 589 C CA . GLU A 1 72 ? 10.571 1.105 -16.284 1.00 91.44 72 GLU A CA 1
ATOM 590 C C . GLU A 1 72 ? 11.128 0.179 -15.196 1.00 91.44 72 GLU A C 1
ATOM 592 O O . GLU A 1 72 ? 10.512 -0.834 -14.868 1.00 91.44 72 GLU A O 1
ATOM 597 N N . GLU A 1 73 ? 12.271 0.532 -14.610 1.00 91.06 73 GLU A N 1
ATOM 598 C CA . GLU A 1 73 ? 12.897 -0.231 -13.530 1.00 91.06 73 GLU A CA 1
ATOM 599 C C . GLU A 1 73 ? 12.012 -0.233 -12.280 1.00 91.06 73 GLU A C 1
ATOM 601 O O . GLU A 1 73 ? 11.645 -1.291 -11.767 1.00 91.06 73 GLU A O 1
ATOM 606 N N . THR A 1 74 ? 11.567 0.948 -11.845 1.00 89.81 74 THR A N 1
ATOM 607 C CA . THR A 1 74 ? 10.665 1.085 -10.692 1.00 89.81 74 THR A CA 1
ATOM 608 C C . THR A 1 74 ? 9.339 0.374 -10.945 1.00 89.81 74 THR A C 1
ATOM 610 O O . THR A 1 74 ? 8.823 -0.294 -10.050 1.00 89.81 74 THR A O 1
ATOM 613 N N . LYS A 1 75 ? 8.807 0.450 -12.171 1.00 93.25 75 LYS A N 1
ATOM 614 C CA . LYS A 1 75 ? 7.595 -0.275 -12.570 1.00 93.25 75 LYS A CA 1
ATOM 615 C C . LYS A 1 75 ? 7.780 -1.787 -12.426 1.00 93.25 75 LYS A C 1
ATOM 617 O O . LYS A 1 75 ? 6.941 -2.439 -11.810 1.00 93.25 75 LYS A O 1
ATOM 622 N N . LYS A 1 76 ? 8.881 -2.350 -12.936 1.00 93.75 76 LYS A N 1
ATOM 623 C CA . LYS A 1 76 ? 9.191 -3.787 -12.809 1.00 93.75 76 LYS A CA 1
ATOM 624 C C . LYS A 1 76 ? 9.314 -4.217 -11.348 1.00 93.75 76 LYS A C 1
ATOM 626 O O . LYS A 1 76 ? 8.751 -5.247 -10.979 1.00 93.75 76 LYS A O 1
ATOM 631 N N . LEU A 1 77 ? 9.989 -3.424 -10.516 1.00 93.19 77 LEU A N 1
ATOM 632 C CA . LEU A 1 77 ? 10.120 -3.684 -9.079 1.00 93.19 77 LEU A CA 1
ATOM 633 C C . LEU A 1 77 ? 8.759 -3.677 -8.371 1.00 93.19 77 LEU A C 1
ATOM 635 O O . LEU A 1 77 ? 8.450 -4.612 -7.635 1.00 93.19 77 LEU A O 1
ATOM 639 N N . ALA A 1 78 ? 7.923 -2.671 -8.637 1.00 92.12 78 ALA A N 1
ATOM 640 C CA . ALA A 1 78 ? 6.587 -2.563 -8.053 1.00 92.12 78 ALA A CA 1
ATOM 641 C C . ALA A 1 78 ? 5.673 -3.728 -8.470 1.00 92.12 78 ALA A C 1
ATOM 643 O O . ALA A 1 78 ? 4.959 -4.290 -7.636 1.00 92.12 78 ALA A O 1
ATOM 644 N N . LEU A 1 79 ? 5.721 -4.138 -9.741 1.00 94.94 79 LEU A N 1
ATOM 645 C CA . LEU A 1 79 ? 4.966 -5.293 -10.234 1.00 94.94 79 LEU A CA 1
ATOM 646 C C . LEU A 1 79 ? 5.459 -6.599 -9.603 1.00 94.94 79 LEU A C 1
ATOM 648 O O . LEU A 1 79 ? 4.644 -7.384 -9.122 1.00 94.94 79 LEU A O 1
ATOM 652 N N . LYS A 1 80 ? 6.777 -6.816 -9.531 1.00 94.94 80 LYS A N 1
ATOM 653 C CA . LYS A 1 80 ? 7.357 -7.990 -8.862 1.00 94.94 80 LYS A CA 1
ATOM 654 C C . LYS A 1 80 ? 6.921 -8.060 -7.398 1.00 94.94 80 LYS A C 1
ATOM 656 O O . LYS A 1 80 ? 6.414 -9.091 -6.970 1.00 94.94 80 LYS A O 1
ATOM 661 N N . ALA A 1 81 ? 7.043 -6.955 -6.663 1.00 94.56 81 ALA A N 1
ATOM 662 C CA . ALA A 1 81 ? 6.597 -6.860 -5.277 1.00 94.56 81 ALA A CA 1
ATOM 663 C C . ALA A 1 81 ? 5.094 -7.151 -5.136 1.00 94.56 81 ALA A C 1
ATOM 665 O O . ALA A 1 81 ? 4.697 -7.900 -4.247 1.00 94.56 81 ALA A O 1
ATOM 666 N N . THR A 1 82 ? 4.264 -6.643 -6.055 1.00 94.94 82 THR A N 1
ATOM 667 C CA . THR A 1 82 ? 2.819 -6.928 -6.084 1.00 94.94 82 THR A CA 1
ATOM 668 C C . THR A 1 82 ? 2.549 -8.430 -6.164 1.00 94.94 82 THR A C 1
ATOM 670 O O . THR A 1 82 ? 1.808 -8.964 -5.339 1.00 94.94 82 THR A O 1
ATOM 673 N N . TYR A 1 83 ? 3.173 -9.128 -7.117 1.00 95.81 83 TYR A N 1
ATOM 674 C CA . TYR A 1 83 ? 2.974 -10.569 -7.291 1.00 95.81 83 TYR A CA 1
ATOM 675 C C . TYR A 1 83 ? 3.527 -11.391 -6.124 1.00 95.81 83 TYR A C 1
ATOM 677 O O . TYR A 1 83 ? 2.885 -12.355 -5.706 1.00 95.81 83 TYR A O 1
ATOM 685 N N . THR A 1 84 ? 4.679 -11.017 -5.565 1.00 95.69 84 THR A N 1
ATOM 686 C CA . THR A 1 84 ? 5.234 -11.691 -4.383 1.00 95.69 84 THR A CA 1
ATOM 687 C C . THR A 1 84 ? 4.292 -11.550 -3.189 1.00 95.69 84 THR A C 1
ATOM 689 O O . THR A 1 84 ? 3.907 -12.548 -2.576 1.00 95.69 84 THR A O 1
ATOM 692 N N . CYS A 1 85 ? 3.873 -10.324 -2.879 1.00 95.62 85 CYS A N 1
ATOM 693 C CA . CYS A 1 85 ? 3.088 -10.030 -1.684 1.00 95.62 85 CYS A CA 1
ATOM 694 C C . CYS A 1 85 ? 1.659 -10.558 -1.762 1.00 95.62 85 CYS A C 1
ATOM 696 O O . CYS A 1 85 ? 1.156 -11.048 -0.755 1.00 95.62 85 CYS A O 1
ATOM 698 N N . LYS A 1 86 ? 1.053 -10.575 -2.957 1.00 95.12 86 LYS A N 1
ATOM 699 C CA . LYS A 1 86 ? -0.233 -11.243 -3.206 1.00 95.12 86 LYS A CA 1
ATOM 700 C C . LYS A 1 86 ? -0.248 -12.699 -2.734 1.00 95.12 86 LYS A C 1
ATOM 702 O O . LYS A 1 86 ? -1.261 -13.157 -2.226 1.00 95.12 86 LYS A O 1
ATOM 707 N N . ASN A 1 87 ? 0.856 -13.419 -2.928 1.00 93.88 87 ASN A N 1
ATOM 708 C CA . ASN A 1 87 ? 0.941 -14.847 -2.616 1.00 93.88 87 ASN A CA 1
ATOM 709 C C . ASN A 1 87 ? 1.516 -15.137 -1.222 1.00 93.88 87 ASN A C 1
ATOM 711 O O . ASN A 1 87 ? 1.382 -16.255 -0.735 1.00 93.88 87 ASN A O 1
ATOM 715 N N . SER A 1 88 ? 2.190 -14.162 -0.607 1.00 94.44 88 SER A N 1
ATOM 716 C CA . SER A 1 88 ? 2.957 -14.376 0.628 1.00 94.44 88 SER A CA 1
ATOM 717 C C . SER A 1 88 ? 2.288 -13.790 1.868 1.00 94.44 88 SER A C 1
ATOM 719 O O . SER A 1 88 ? 2.556 -14.255 2.973 1.00 94.44 88 SER A O 1
ATOM 721 N N . VAL A 1 89 ? 1.443 -12.767 1.709 1.00 94.12 89 VAL A N 1
ATOM 722 C CA . VAL A 1 89 ? 0.731 -12.145 2.829 1.00 94.12 89 VAL A CA 1
ATOM 723 C C . VAL A 1 89 ? -0.62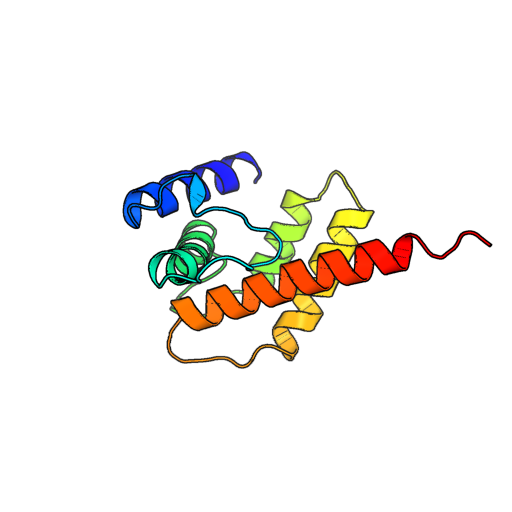1 -12.839 3.002 1.00 94.12 89 VAL A C 1
ATOM 725 O O . VAL A 1 89 ? -1.444 -12.783 2.085 1.00 94.12 89 VAL A O 1
ATOM 728 N N . PRO A 1 90 ? -0.875 -13.492 4.149 1.00 93.00 90 PRO A N 1
ATOM 729 C CA . PRO A 1 90 ? -2.148 -14.150 4.394 1.00 93.00 90 PRO A CA 1
ATOM 730 C C . PRO A 1 90 ? -3.277 -13.121 4.505 1.00 93.00 90 PRO A C 1
ATOM 732 O O . PRO A 1 90 ? -3.130 -12.084 5.150 1.00 93.00 90 PRO A O 1
ATOM 735 N N . GLU A 1 91 ? -4.422 -13.424 3.895 1.00 91.75 91 GLU A N 1
ATOM 736 C CA . GLU A 1 91 ? -5.640 -12.640 4.095 1.00 91.75 91 GLU A CA 1
ATOM 737 C C . GLU A 1 91 ? -6.116 -12.772 5.548 1.00 91.75 91 GLU A C 1
ATOM 739 O O . GLU A 1 91 ? -6.247 -13.881 6.073 1.00 91.75 91 GLU A O 1
ATOM 744 N N . VAL A 1 92 ? -6.400 -11.637 6.190 1.00 92.19 92 VAL A N 1
ATOM 745 C CA . VAL A 1 92 ? -6.964 -11.577 7.546 1.00 92.19 92 VAL A CA 1
ATOM 746 C C . VAL A 1 92 ? -8.251 -10.740 7.559 1.00 92.19 92 VAL A C 1
ATOM 748 O O . VAL A 1 92 ? -8.402 -9.849 6.722 1.00 92.19 92 VAL A O 1
ATOM 751 N N . PRO A 1 93 ? -9.201 -10.996 8.485 1.00 92.12 93 PRO A N 1
ATOM 752 C CA . PRO A 1 93 ? -10.488 -10.291 8.502 1.00 92.12 93 PRO A CA 1
ATOM 753 C C . PRO A 1 93 ? -10.385 -8.780 8.745 1.00 92.12 93 PRO A C 1
ATOM 755 O O . PRO A 1 93 ? -11.229 -8.020 8.269 1.00 92.12 93 PRO A O 1
ATOM 758 N N . ASP A 1 94 ? -9.377 -8.344 9.504 1.00 94.62 94 ASP A N 1
ATOM 759 C CA . ASP A 1 94 ? -9.125 -6.926 9.739 1.00 94.62 94 ASP A CA 1
ATOM 760 C C . ASP A 1 94 ? -8.416 -6.320 8.522 1.00 94.62 94 ASP A C 1
ATOM 762 O O . ASP A 1 94 ? -7.236 -6.561 8.271 1.00 94.62 94 ASP A O 1
ATOM 766 N N . LEU A 1 95 ? -9.145 -5.505 7.760 1.00 93.81 95 LEU A N 1
ATOM 767 C CA . LEU A 1 95 ? -8.610 -4.863 6.564 1.00 93.81 95 LEU A CA 1
ATOM 768 C C . LEU A 1 95 ? -7.547 -3.806 6.858 1.00 93.81 95 LEU A C 1
ATOM 770 O O . LEU A 1 95 ? -6.757 -3.516 5.962 1.00 93.81 95 LEU A O 1
ATOM 774 N N . CYS A 1 96 ? -7.516 -3.212 8.051 1.00 94.19 96 CYS A N 1
ATOM 775 C CA . CYS A 1 96 ? -6.433 -2.311 8.430 1.00 94.19 96 CYS A CA 1
ATOM 776 C C . CYS A 1 96 ? -5.134 -3.106 8.600 1.00 94.19 96 CYS A C 1
ATOM 778 O O . CYS A 1 96 ? -4.124 -2.740 8.003 1.00 94.19 96 CYS A O 1
ATOM 780 N N . GLU A 1 97 ? -5.182 -4.226 9.329 1.00 94.50 97 GLU A N 1
ATOM 781 C CA . GLU A 1 97 ? -4.040 -5.144 9.480 1.00 94.50 97 GLU A CA 1
ATOM 782 C C . GLU A 1 97 ? -3.602 -5.707 8.125 1.00 94.50 97 GLU A C 1
ATOM 784 O O . GLU A 1 97 ? -2.440 -5.587 7.743 1.00 94.50 97 GLU A O 1
ATOM 789 N N . TYR A 1 98 ? -4.547 -6.230 7.340 1.00 95.19 98 TYR A N 1
ATOM 790 C CA . TYR A 1 98 ? -4.233 -6.822 6.044 1.00 95.19 98 TYR A CA 1
ATOM 791 C C . TYR A 1 98 ? -3.605 -5.811 5.075 1.00 95.19 98 TYR A C 1
ATOM 793 O O . TYR A 1 98 ? -2.596 -6.098 4.430 1.00 95.19 98 TYR A O 1
ATOM 801 N N . SER A 1 99 ? -4.168 -4.599 4.987 1.00 92.94 99 SER A N 1
ATOM 802 C CA . SER A 1 99 ? -3.638 -3.549 4.103 1.00 92.94 99 SER A CA 1
ATOM 803 C C . SER A 1 99 ? -2.266 -3.059 4.559 1.00 92.94 99 SER A C 1
ATOM 805 O O . SER A 1 99 ? -1.418 -2.730 3.724 1.00 92.94 99 SER A O 1
ATOM 807 N N . PHE A 1 100 ? -2.037 -3.018 5.871 1.00 92.56 100 PHE A N 1
ATOM 808 C CA . PHE A 1 100 ? -0.740 -2.693 6.445 1.00 92.5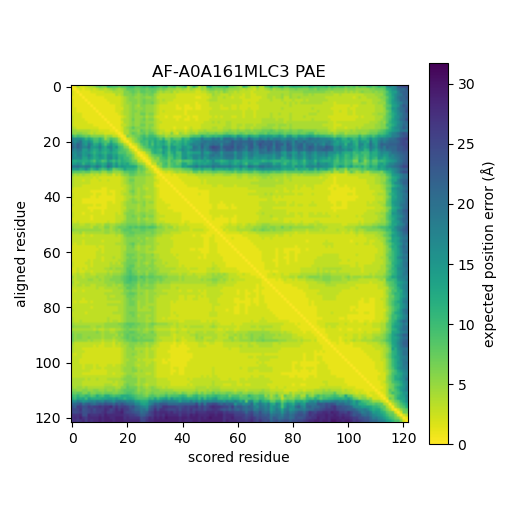6 100 PHE A CA 1
ATOM 809 C C . PHE A 1 100 ? 0.311 -3.746 6.091 1.00 92.56 100 PHE A C 1
ATOM 811 O O . PHE A 1 100 ? 1.361 -3.391 5.552 1.00 92.56 100 PHE A O 1
ATOM 818 N N . ASP A 1 101 ? 0.021 -5.026 6.318 1.00 93.31 101 ASP A N 1
ATOM 819 C CA . ASP A 1 101 ? 0.950 -6.124 6.039 1.00 93.31 101 ASP A CA 1
ATOM 820 C C . ASP A 1 101 ? 1.275 -6.230 4.548 1.00 93.31 101 ASP A C 1
ATOM 822 O O . ASP A 1 101 ? 2.438 -6.407 4.168 1.00 93.31 101 ASP A O 1
ATOM 826 N N . LEU A 1 102 ? 0.274 -6.033 3.685 1.00 93.38 102 LEU A N 1
ATOM 827 C CA . LEU A 1 102 ? 0.476 -5.940 2.242 1.00 93.38 102 LEU A CA 1
ATOM 828 C C . LEU A 1 102 ? 1.411 -4.796 1.865 1.00 93.38 102 LEU A C 1
ATOM 830 O O . LEU A 1 102 ? 2.375 -5.006 1.126 1.00 93.38 102 LEU A O 1
ATOM 834 N N . SER A 1 103 ? 1.150 -3.598 2.385 1.00 90.94 103 SER A N 1
ATOM 835 C CA . SER A 1 103 ? 1.964 -2.418 2.088 1.00 90.94 103 SER A CA 1
ATOM 836 C C . SER A 1 103 ? 3.395 -2.621 2.578 1.00 90.94 103 SER A C 1
ATOM 83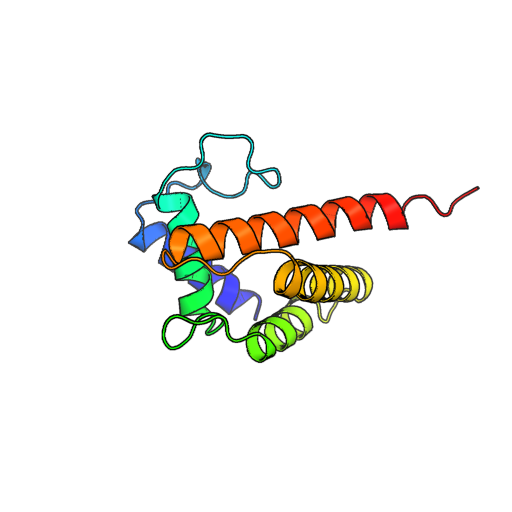8 O O . SER A 1 103 ? 4.347 -2.421 1.822 1.00 90.94 103 SER A O 1
ATOM 840 N N . LYS A 1 104 ? 3.564 -3.122 3.805 1.00 90.38 104 LYS A N 1
ATOM 841 C CA . LYS A 1 104 ? 4.865 -3.460 4.387 1.00 90.38 104 LYS A CA 1
ATOM 842 C C . LYS A 1 104 ? 5.630 -4.468 3.541 1.00 90.38 104 LYS A C 1
ATOM 844 O O . LYS A 1 104 ? 6.818 -4.260 3.279 1.00 90.38 104 LYS A O 1
ATOM 849 N N . CYS A 1 105 ? 4.965 -5.524 3.082 1.00 92.94 105 CYS A N 1
ATOM 850 C CA . CYS A 1 105 ? 5.563 -6.490 2.172 1.00 92.94 105 CYS A CA 1
ATOM 851 C C . CYS A 1 105 ? 6.028 -5.814 0.876 1.00 92.94 105 CYS A C 1
ATOM 853 O O . CYS A 1 105 ? 7.177 -5.998 0.479 1.00 92.94 105 CYS A O 1
ATOM 855 N N . MET A 1 106 ? 5.187 -4.985 0.246 1.00 91.12 106 MET A N 1
ATOM 856 C CA . MET A 1 106 ? 5.529 -4.342 -1.027 1.00 91.12 106 MET A CA 1
ATOM 857 C C . MET A 1 106 ? 6.756 -3.433 -0.906 1.00 91.12 106 MET A C 1
ATOM 859 O O . MET A 1 106 ? 7.673 -3.542 -1.719 1.00 91.12 106 MET A O 1
ATOM 863 N N . TYR A 1 107 ? 6.813 -2.581 0.122 1.00 87.50 107 TYR A N 1
ATOM 864 C CA . TYR A 1 107 ? 7.982 -1.731 0.377 1.00 87.50 107 TYR A CA 1
ATOM 865 C C . TYR A 1 107 ? 9.239 -2.558 0.647 1.00 87.50 107 TYR A C 1
ATOM 867 O O . TYR A 1 107 ? 10.287 -2.293 0.061 1.00 87.50 107 TYR A O 1
ATOM 875 N N . THR A 1 108 ? 9.118 -3.602 1.469 1.00 89.19 108 THR A N 1
ATOM 876 C CA . THR A 1 108 ? 10.234 -4.498 1.796 1.00 89.19 108 THR A CA 1
ATOM 877 C C . THR A 1 108 ? 10.775 -5.200 0.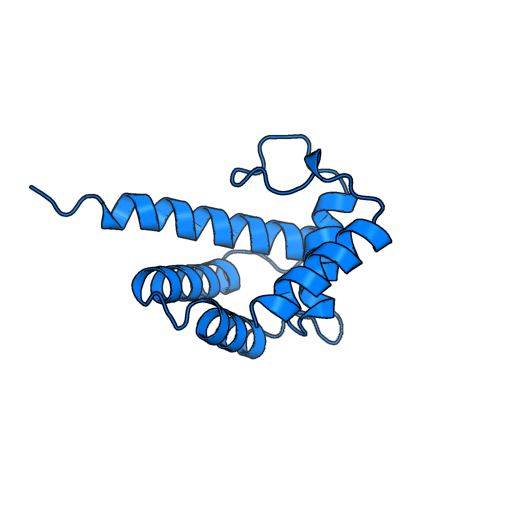550 1.00 89.19 108 THR A C 1
ATOM 879 O O . THR A 1 108 ? 11.987 -5.279 0.361 1.00 89.19 108 THR A O 1
ATOM 882 N N . GLU A 1 109 ? 9.899 -5.702 -0.321 1.00 90.50 109 GLU A N 1
ATOM 883 C CA . GLU A 1 109 ? 10.308 -6.348 -1.567 1.00 90.50 109 GLU A CA 1
ATOM 884 C C . GLU A 1 109 ? 10.942 -5.353 -2.541 1.00 90.50 109 GLU A C 1
ATOM 886 O O . GLU A 1 109 ? 11.976 -5.664 -3.132 1.00 90.50 109 GLU A O 1
ATOM 891 N N . ILE A 1 110 ? 10.399 -4.141 -2.678 1.00 87.06 110 ILE A N 1
ATOM 892 C CA . ILE A 1 110 ? 11.018 -3.097 -3.507 1.00 87.06 110 ILE A CA 1
ATOM 893 C C . ILE A 1 110 ? 12.427 -2.773 -2.996 1.00 87.06 110 ILE A C 1
ATOM 895 O O . ILE A 1 110 ? 13.363 -2.747 -3.793 1.00 87.06 110 ILE A O 1
ATOM 899 N N . ASP A 1 111 ? 12.608 -2.584 -1.689 1.00 85.50 111 ASP A N 1
ATOM 900 C CA . ASP A 1 111 ? 13.912 -2.238 -1.118 1.00 85.50 111 ASP A CA 1
ATOM 901 C C . ASP A 1 111 ? 14.933 -3.380 -1.242 1.00 85.50 111 ASP A C 1
ATOM 903 O O . ASP A 1 111 ? 16.067 -3.135 -1.659 1.00 85.50 111 ASP A O 1
ATOM 907 N N . LYS A 1 112 ? 14.542 -4.640 -0.999 1.00 83.56 112 LYS A N 1
ATOM 908 C CA . LYS A 1 112 ? 15.412 -5.809 -1.250 1.00 83.56 112 LYS A CA 1
ATOM 909 C C . LYS A 1 112 ? 15.872 -5.878 -2.705 1.00 83.56 112 LYS A C 1
ATOM 911 O O . LYS A 1 112 ? 17.044 -6.120 -2.982 1.00 83.56 112 LYS A O 1
ATOM 916 N N . ASN A 1 113 ? 14.950 -5.670 -3.643 1.00 75.50 113 ASN A N 1
ATOM 917 C CA . ASN A 1 113 ? 15.251 -5.812 -5.065 1.00 75.50 113 ASN A CA 1
ATOM 918 C C . ASN A 1 113 ? 16.009 -4.596 -5.632 1.00 75.50 113 ASN A C 1
ATOM 920 O O . ASN A 1 113 ? 16.760 -4.758 -6.590 1.00 75.50 113 ASN A O 1
ATOM 924 N N . ARG A 1 114 ? 15.905 -3.410 -5.011 1.00 71.88 114 ARG A N 1
ATOM 925 C CA . ARG A 1 114 ? 16.803 -2.271 -5.285 1.00 71.88 114 ARG A CA 1
ATOM 926 C C . ARG A 1 114 ? 18.250 -2.585 -4.920 1.00 71.88 114 ARG A C 1
ATOM 928 O O . ARG A 1 114 ? 19.150 -2.257 -5.681 1.00 71.88 114 ARG A O 1
ATOM 935 N N . VAL A 1 115 ? 18.470 -3.247 -3.781 1.00 58.94 115 VAL A N 1
ATOM 93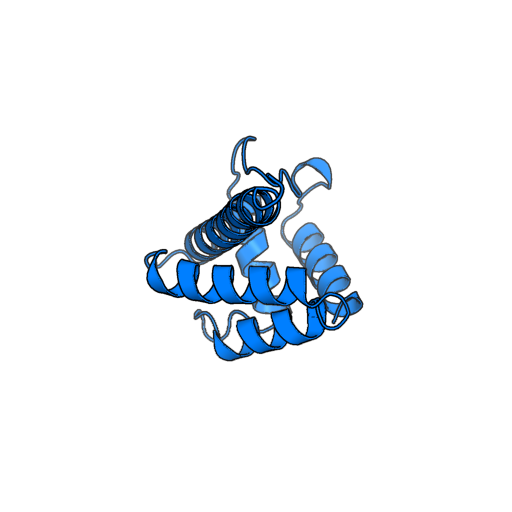6 C CA . VAL A 1 115 ? 19.810 -3.700 -3.371 1.00 58.94 115 VAL A CA 1
ATOM 937 C C . VAL A 1 115 ? 20.338 -4.774 -4.329 1.00 58.94 115 VAL A C 1
ATOM 939 O O . VAL A 1 115 ? 21.524 -4.780 -4.640 1.00 58.94 115 VAL A O 1
ATOM 942 N N . GLN A 1 116 ? 19.462 -5.636 -4.852 1.00 51.31 116 GLN A N 1
ATOM 943 C CA . GLN A 1 116 ? 19.853 -6.712 -5.763 1.00 51.31 116 GLN A CA 1
ATOM 944 C C . GLN A 1 116 ? 20.190 -6.232 -7.190 1.00 51.31 116 GLN A C 1
ATOM 946 O O . GLN A 1 116 ? 21.110 -6.775 -7.788 1.00 51.31 116 GLN A O 1
ATOM 951 N N . CYS A 1 117 ? 19.533 -5.192 -7.720 1.00 45.31 117 CYS A N 1
ATOM 952 C CA . CYS A 1 117 ? 19.909 -4.585 -9.011 1.00 45.31 117 CYS A CA 1
ATOM 953 C C . CYS A 1 117 ? 21.194 -3.732 -8.955 1.00 45.31 117 CYS A C 1
ATOM 955 O O . CYS A 1 117 ? 21.729 -3.385 -10.002 1.00 45.31 117 CYS A O 1
ATOM 957 N N . GLY A 1 118 ? 21.702 -3.408 -7.760 1.00 40.38 118 GLY A N 1
ATOM 958 C CA . GLY A 1 118 ? 22.961 -2.676 -7.567 1.00 40.38 118 GLY A CA 1
ATOM 959 C C . GLY A 1 118 ? 24.200 -3.558 -7.366 1.00 40.38 118 GLY A C 1
ATOM 960 O O . GLY A 1 118 ? 25.259 -3.025 -7.051 1.00 40.38 118 GLY A O 1
ATOM 961 N N . GLN A 1 119 ? 24.084 -4.887 -7.487 1.00 36.69 119 GLN A N 1
ATOM 962 C CA . GLN A 1 119 ? 25.196 -5.831 -7.275 1.00 36.69 119 GLN A CA 1
ATOM 963 C C . GLN A 1 119 ? 25.729 -6.497 -8.556 1.00 36.69 119 GLN A C 1
ATOM 965 O O . GLN A 1 119 ? 26.568 -7.390 -8.462 1.00 36.69 119 GLN A O 1
ATOM 970 N N . ASP A 1 120 ? 25.334 -6.015 -9.737 1.00 35.47 120 ASP A N 1
ATOM 971 C CA . ASP A 1 120 ? 25.840 -6.500 -11.031 1.00 35.47 120 ASP A CA 1
ATOM 972 C C . ASP A 1 120 ? 26.947 -5.601 -11.632 1.00 35.47 120 ASP A C 1
ATOM 974 O O . ASP A 1 120 ? 27.059 -5.474 -12.848 1.00 35.47 120 ASP A O 1
ATOM 978 N N . GLU A 1 121 ? 27.804 -5.001 -10.799 1.00 33.22 121 GLU A N 1
ATOM 979 C CA . GLU A 1 121 ? 29.099 -4.455 -11.240 1.00 33.22 121 GLU A CA 1
ATOM 980 C C . GLU A 1 121 ? 30.240 -5.155 -10.484 1.00 33.22 121 GLU A C 1
ATOM 982 O O . GLU A 1 121 ? 30.613 -4.785 -9.368 1.00 33.22 121 GLU A O 1
ATOM 987 N N . LYS A 1 122 ? 30.768 -6.216 -11.104 1.00 32.19 122 LYS A N 1
ATOM 988 C CA . LYS A 1 122 ? 32.130 -6.716 -10.884 1.00 32.19 122 LYS A CA 1
ATOM 989 C C . LYS A 1 122 ? 33.016 -6.277 -12.037 1.00 32.19 122 LYS A C 1
ATOM 991 O O . LYS A 1 122 ? 32.533 -6.362 -13.187 1.00 32.19 122 LYS A O 1
#

Secondary structure (DSSP, 8-state):
-HHHHHHHHHHHHHHTT--GGGS--TT--S---HHHHHHHHHHHHHTTSEETTEE-HHHHHHHHHHHSTT-HHHHHHHHHHHHHHHHHSPP-S-HHHHHHHHHHHHHHHHHHHHHHHT----

Radius of gyration: 14.58 Å; Cα contacts (8 Å, |Δi|>4): 108; chains: 1; bounding box: 48×29×34 Å

InterPro domains:
  IPR006170 Pheromone/general odorant binding protein [PF01395] (1-108)
  IPR006170 Pheromone/general odorant binding protein [SM00708] (8-110)
  IPR036728 Pheromone/general odorant binding protein superfamily [G3DSA:1.10.238.20] (1-119)
  IPR036728 Pheromone/general odorant binding protein superfamily [SSF47565] (4-117)

Nearest PDB structures (foldseek):
  6qq4-assembly2_B  TM=7.567E-01  e=2.559E-04  Drosophila melanogaster
  4inx-assembly1_A  TM=7.154E-01  e=4.190E-03  Amyelois transitella
  7uo6-assembly1_A  TM=6.501E-01  e=2.793E-02  Ostrinia furnacalis
  2wc5-assembly1_A  TM=6.387E-01  e=2.287E-02  Bombyx mori
  5w93-assembly2_B  TM=2.356E-01  e=4.776E+00  Mus musculus

Foldseek 3Di:
DVVLLVVQLVVLCVVLVPDPVLPDPLQCPPDCDLSNLVSLVSSCVSQVCADPNDGPLVSQLVVLCVVCVVPVVSSVQLNVLSVVLVVPQDDDSPNSNSSNSSVNSSSVSSVVVVVVVVPPDD

Sequence (122 aa):
MQEEVKKAVASCKNELNITDELTYDKHFKEPVTQELKCFWKCYGEKLGLIVDKKVNWDQVVSTNEKLYNKNEETKKLALKATYTCKNSVPEVPDLCEYSFDLSKCMYTEIDKNRVQCGQDEK

Organism: Triatoma infestans (NCBI:txid30076)

pLDDT: mean 84.98, std 15.71, range [32.19, 96.19]